Protein AF-A0A199VIL8-F1 (afdb_monomer_lite)

InterPro domains:
  IPR001047 Small ribosomal subunit protein eS8 [PTHR10394] (6-78)
  IPR022309 Ribosomal protein eS8/ribosomal biogenesis NSA2 [PF01201] (32-60)

Organism: Ananas comosus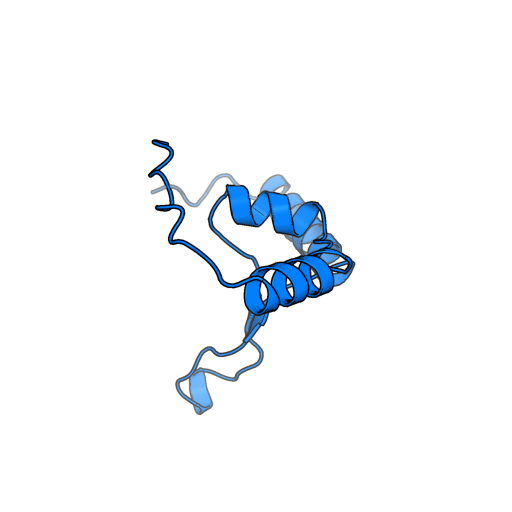 (NCBI:txid4615)

Structure (mmCIF, N/CA/C/O backbone):
data_AF-A0A199VIL8-F1
#
_entry.id   AF-A0A199VIL8-F1
#
loop_
_atom_site.group_PDB
_atom_site.id
_atom_site.type_symbol
_atom_site.label_atom_id
_atom_site.label_alt_id
_atom_site.label_comp_id
_atom_site.label_asym_id
_atom_site.label_entity_id
_atom_site.label_seq_id
_atom_site.pdbx_PDB_ins_code
_atom_site.Cartn_x
_atom_site.Cartn_y
_atom_site.Cartn_z
_atom_site.occupancy
_atom_site.B_iso_or_equiv
_atom_site.auth_seq_id
_atom_site.auth_comp_id
_atom_site.auth_asym_id
_atom_site.auth_atom_id
_atom_site.pdbx_PDB_model_num
ATOM 1 N N . ARG A 1 1 ? -21.375 -5.899 -7.394 1.00 42.88 1 ARG A N 1
ATOM 2 C CA . ARG A 1 1 ? -20.737 -6.547 -6.224 1.00 42.88 1 ARG A CA 1
ATOM 3 C C . ARG A 1 1 ? -21.670 -6.324 -5.046 1.00 42.88 1 ARG A C 1
ATOM 5 O O . ARG A 1 1 ? -21.871 -5.182 -4.657 1.00 42.88 1 ARG A O 1
ATOM 12 N N . GLU A 1 2 ? -22.346 -7.382 -4.621 1.00 41.03 2 GLU A N 1
ATOM 13 C CA . GLU A 1 2 ? -23.352 -7.375 -3.559 1.00 41.03 2 GLU A CA 1
ATOM 14 C C . GLU A 1 2 ? -22.759 -6.784 -2.271 1.00 41.03 2 GLU A C 1
ATOM 16 O O . GLU A 1 2 ? -21.679 -7.187 -1.830 1.00 41.03 2 GLU A O 1
ATOM 21 N N . LYS A 1 3 ? -23.417 -5.760 -1.713 1.00 39.47 3 LYS A N 1
ATOM 22 C CA . LYS A 1 3 ? -23.077 -5.217 -0.396 1.00 39.47 3 LYS A CA 1
ATOM 23 C C . LYS A 1 3 ? -23.501 -6.261 0.629 1.00 39.47 3 LYS A C 1
ATOM 25 O O . LYS A 1 3 ? -24.647 -6.252 1.058 1.00 39.47 3 LYS A O 1
ATOM 30 N N . VAL A 1 4 ? -22.585 -7.148 1.008 1.00 47.88 4 VAL A N 1
ATOM 31 C CA . VAL A 1 4 ? -22.775 -8.001 2.185 1.00 47.88 4 VAL A CA 1
ATOM 32 C C . VAL A 1 4 ? -22.983 -7.056 3.376 1.00 47.88 4 VAL A C 1
ATOM 34 O O . VAL A 1 4 ? -22.080 -6.256 3.658 1.00 47.88 4 VAL A O 1
ATOM 37 N N . PRO A 1 5 ? -24.154 -7.060 4.038 1.00 44.66 5 PRO A N 1
ATOM 38 C CA . PRO A 1 5 ? -24.388 -6.216 5.196 1.00 44.66 5 PRO A CA 1
ATOM 39 C C . PRO A 1 5 ? -23.394 -6.645 6.266 1.00 44.66 5 PRO A C 1
ATOM 41 O O . PRO A 1 5 ? -23.403 -7.780 6.737 1.00 44.66 5 PRO A O 1
ATOM 44 N N . ARG A 1 6 ? -22.470 -5.752 6.612 1.00 52.94 6 ARG A N 1
ATOM 45 C CA . ARG A 1 6 ? -21.598 -5.956 7.760 1.00 52.94 6 ARG A CA 1
ATOM 46 C C . ARG A 1 6 ? -22.519 -5.840 8.961 1.00 52.94 6 ARG A C 1
ATOM 48 O O . ARG A 1 6 ? -22.894 -4.719 9.282 1.00 52.94 6 ARG A O 1
ATOM 55 N N . GLU A 1 7 ? -22.940 -6.972 9.529 1.00 56.19 7 GLU A N 1
ATOM 56 C CA . GLU A 1 7 ? -23.832 -6.989 10.688 1.00 56.19 7 GLU A CA 1
ATOM 57 C C . GLU A 1 7 ? -2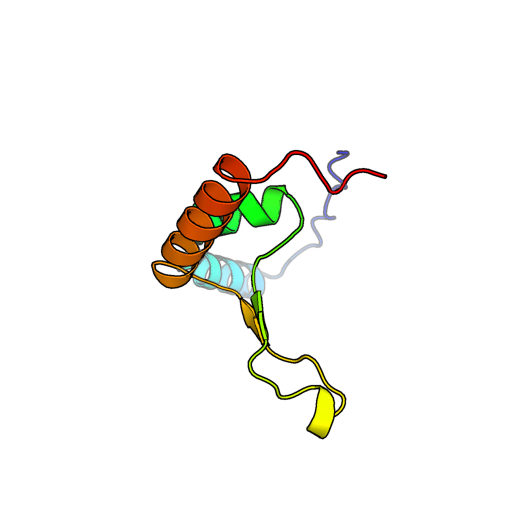3.380 -5.918 11.679 1.00 56.19 7 GLU A C 1
ATOM 59 O O . GLU A 1 7 ? -22.234 -5.919 12.150 1.00 56.19 7 GLU A O 1
ATOM 64 N N . GLU A 1 8 ? -24.257 -4.949 11.932 1.00 64.06 8 GLU A N 1
ATOM 65 C CA . GLU A 1 8 ? -24.040 -3.928 12.942 1.00 64.06 8 GLU A CA 1
ATOM 66 C C . GLU A 1 8 ? -24.192 -4.596 14.304 1.00 64.06 8 GLU A C 1
ATOM 68 O O . GLU A 1 8 ? -25.204 -4.493 14.993 1.00 64.06 8 GLU A O 1
ATOM 73 N N . SER A 1 9 ? -23.158 -5.341 14.685 1.00 75.25 9 SER A N 1
ATOM 74 C CA . SER A 1 9 ? -23.017 -5.838 16.037 1.00 75.25 9 SER A CA 1
ATOM 75 C C . SER A 1 9 ? -23.078 -4.646 16.985 1.00 75.25 9 SER A C 1
ATOM 77 O O . SER A 1 9 ? -22.464 -3.604 16.738 1.00 75.25 9 SER A O 1
ATOM 79 N N . LYS A 1 10 ? -23.852 -4.773 18.067 1.00 80.88 10 LYS A N 1
ATOM 80 C CA . LYS A 1 10 ? -23.953 -3.730 19.091 1.00 80.88 10 LYS A CA 1
ATOM 81 C C . LYS A 1 10 ? -22.551 -3.447 19.637 1.00 80.88 10 LYS A C 1
ATOM 83 O O . LYS A 1 10 ? -21.942 -4.298 20.281 1.00 80.88 10 LYS A O 1
ATOM 88 N N . LYS A 1 11 ? -22.022 -2.253 19.361 1.00 84.38 11 LYS A N 1
ATOM 89 C CA . LYS A 1 11 ? -20.703 -1.809 19.838 1.00 84.38 11 LYS A CA 1
ATOM 90 C C . LYS A 1 11 ? -20.877 -1.018 21.127 1.00 84.38 11 LYS A C 1
ATOM 92 O O . LYS A 1 11 ? -21.803 -0.225 21.251 1.00 84.38 11 LYS A O 1
ATOM 97 N N . SER A 1 12 ? -19.967 -1.204 22.078 1.00 91.44 12 SER A N 1
ATOM 98 C CA . SER A 1 12 ? -19.946 -0.386 23.292 1.00 91.44 12 SER A CA 1
ATOM 99 C C . SER A 1 12 ? -19.513 1.054 22.982 1.00 91.44 12 SER A C 1
ATOM 101 O O . SER A 1 12 ? -18.738 1.298 22.051 1.00 91.44 12 SER A O 1
ATOM 103 N N . ASN A 1 13 ? -19.950 2.014 23.803 1.00 90.38 13 ASN A N 1
ATOM 104 C CA . ASN A 1 13 ? -19.610 3.437 23.644 1.00 90.38 13 ASN A CA 1
ATOM 105 C C . ASN A 1 13 ? -18.093 3.693 23.600 1.00 90.38 13 ASN A C 1
ATOM 107 O O . ASN A 1 13 ? -17.616 4.572 22.885 1.00 90.38 13 ASN A O 1
ATOM 111 N N . HIS A 1 14 ? -17.309 2.882 24.314 1.00 92.19 14 HIS A N 1
ATOM 112 C CA . HIS A 1 14 ? -15.852 2.970 24.285 1.00 92.19 14 HIS A CA 1
ATOM 113 C C . HIS A 1 14 ? -15.265 2.569 22.917 1.00 92.19 14 HIS A C 1
ATOM 115 O O . HIS A 1 14 ? -14.314 3.189 22.437 1.00 92.19 14 HIS A O 1
ATOM 121 N N . VAL A 1 15 ? -15.842 1.558 22.255 1.00 91.69 15 VAL A N 1
ATOM 122 C CA . VAL A 1 15 ? -15.429 1.133 20.908 1.00 91.69 15 VAL A CA 1
ATOM 123 C C . VAL A 1 15 ? -15.783 2.195 19.872 1.00 91.69 15 VAL A C 1
ATOM 125 O O . VAL A 1 15 ? -14.941 2.502 19.031 1.00 91.69 15 VAL A O 1
ATOM 128 N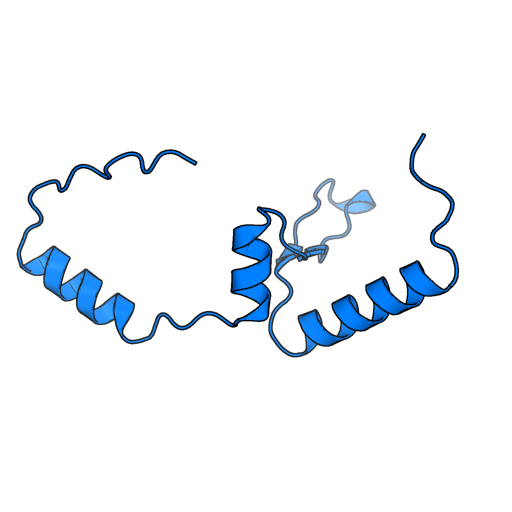 N . LEU A 1 16 ? -16.973 2.798 19.958 1.00 89.81 16 LEU A N 1
ATOM 129 C CA . LEU A 1 16 ? -17.386 3.886 19.062 1.00 89.81 16 LEU A CA 1
ATOM 130 C C . LEU A 1 16 ? -16.416 5.068 19.146 1.00 89.81 16 LEU A C 1
ATOM 132 O O . LEU A 1 16 ? -15.828 5.455 18.138 1.00 89.81 16 LEU A O 1
ATOM 136 N N . ARG A 1 17 ? -16.110 5.524 20.365 1.00 91.88 17 ARG A N 1
ATOM 137 C CA . ARG A 1 17 ? -15.145 6.607 20.598 1.00 91.88 17 ARG A CA 1
ATOM 138 C C . ARG A 1 17 ? -13.744 6.279 20.068 1.00 91.88 17 ARG A C 1
ATOM 140 O O . ARG A 1 17 ? -13.035 7.153 19.575 1.00 91.88 17 ARG A O 1
ATOM 147 N N . LYS A 1 18 ? -13.320 5.013 20.160 1.00 92.69 18 LYS A N 1
ATOM 148 C CA . LYS A 1 18 ? -12.035 4.543 19.614 1.00 92.69 18 LYS A CA 1
ATOM 149 C C . LYS A 1 18 ? -12.028 4.550 18.083 1.00 92.69 18 LYS A C 1
ATOM 151 O O . LYS A 1 18 ? -11.006 4.882 17.487 1.00 92.69 18 LYS A O 1
ATOM 156 N N . LEU A 1 19 ? -13.139 4.172 17.453 1.00 89.88 19 LEU A N 1
ATOM 157 C CA . LEU A 1 19 ? -13.291 4.192 15.999 1.00 89.88 19 LEU A CA 1
ATOM 158 C C . LEU A 1 19 ? -13.328 5.621 15.461 1.00 89.88 19 LEU A C 1
ATOM 160 O O . LEU A 1 19 ? -12.660 5.886 14.468 1.00 89.88 19 LEU A O 1
ATOM 164 N N . GLU A 1 20 ? -14.039 6.533 16.119 1.00 89.44 20 GLU A N 1
ATOM 165 C CA . GLU A 1 20 ? -14.069 7.955 15.751 1.00 89.44 20 GLU A CA 1
ATOM 166 C C . GLU A 1 20 ? -12.670 8.570 15.800 1.00 89.44 20 GLU A C 1
ATOM 168 O O . GLU A 1 20 ? -12.210 9.134 14.810 1.00 89.44 20 GLU A O 1
ATOM 173 N N . LYS A 1 21 ? -11.932 8.362 16.900 1.00 92.19 21 LYS A N 1
ATOM 174 C CA . LYS A 1 21 ? -10.542 8.833 17.019 1.00 92.19 21 LYS A CA 1
ATOM 175 C C . LYS A 1 21 ? -9.630 8.288 15.914 1.00 92.19 21 LYS A C 1
ATOM 177 O O . LYS A 1 21 ? -8.761 9.002 15.434 1.00 92.19 21 LYS A O 1
ATOM 182 N N . ARG A 1 22 ? -9.814 7.029 15.496 1.00 90.69 22 ARG A N 1
ATOM 183 C CA . ARG A 1 22 ? -9.030 6.414 14.407 1.00 90.69 22 ARG A CA 1
ATOM 184 C C . ARG A 1 22 ? -9.417 6.931 13.023 1.00 90.69 22 ARG A C 1
ATOM 186 O O . ARG A 1 22 ? -8.579 6.913 12.131 1.00 90.69 22 ARG A O 1
ATOM 193 N N . GLN A 1 23 ? -10.667 7.350 12.831 1.00 88.25 23 GLN A N 1
ATOM 194 C CA . GLN A 1 23 ? -11.151 7.857 11.545 1.00 88.25 23 GLN A CA 1
ATOM 195 C C . GLN A 1 23 ? -10.620 9.256 11.232 1.00 88.25 23 GLN A C 1
ATOM 197 O O . GLN A 1 23 ? -10.359 9.540 10.070 1.00 88.25 23 GLN A O 1
ATOM 202 N N . GLN A 1 24 ? -10.394 10.092 12.250 1.00 87.81 24 GLN A N 1
ATOM 203 C CA . GLN A 1 24 ? -9.963 11.487 12.075 1.00 87.81 24 GLN A CA 1
ATOM 204 C C . GLN A 1 24 ? -8.667 11.648 11.259 1.00 87.81 24 GLN A C 1
ATOM 206 O O . GLN A 1 24 ? -8.540 12.614 10.518 1.00 87.81 24 GLN A O 1
ATOM 211 N N . GLY A 1 25 ? -7.723 10.706 11.363 1.00 83.31 25 GLY A N 1
ATOM 212 C CA . GLY A 1 25 ? -6.457 10.724 10.613 1.00 83.31 25 GLY A CA 1
ATOM 213 C C . GLY A 1 25 ? -6.383 9.711 9.469 1.00 83.31 25 GLY A C 1
ATOM 214 O O . GLY A 1 25 ? -5.305 9.479 8.932 1.00 83.31 25 GLY A O 1
ATOM 215 N N . ARG A 1 26 ? -7.493 9.044 9.127 1.00 84.12 26 ARG A N 1
ATOM 216 C CA . ARG A 1 26 ? -7.512 7.978 8.117 1.00 84.12 26 ARG A CA 1
ATOM 217 C C . ARG A 1 26 ? -7.738 8.564 6.724 1.00 84.12 26 ARG A C 1
ATOM 219 O O . ARG A 1 26 ? -8.778 8.328 6.112 1.00 84.12 26 ARG A O 1
ATOM 226 N N . THR A 1 27 ? -6.765 9.312 6.227 1.00 83.19 27 THR A N 1
ATOM 227 C CA . THR A 1 27 ? -6.712 9.727 4.823 1.00 83.19 27 THR A CA 1
ATOM 228 C C . THR A 1 27 ? -5.814 8.763 4.050 1.00 83.19 27 THR A C 1
ATOM 230 O O . THR A 1 27 ? -4.740 8.389 4.517 1.00 83.19 27 THR A O 1
ATOM 233 N N . LEU A 1 28 ? -6.284 8.298 2.893 1.00 83.25 28 LEU A N 1
ATOM 234 C CA . LEU A 1 28 ? -5.498 7.488 1.961 1.00 83.25 28 LEU A CA 1
ATOM 235 C C . LEU A 1 28 ? -5.166 8.341 0.738 1.00 83.25 28 LEU A C 1
ATOM 237 O O . LEU A 1 28 ? -5.953 9.209 0.364 1.00 83.25 28 LEU A O 1
ATOM 241 N N . ASP A 1 29 ? -4.010 8.095 0.125 1.00 86.50 29 ASP A N 1
ATOM 242 C CA . ASP A 1 29 ? -3.670 8.742 -1.139 1.00 86.50 29 ASP A CA 1
ATOM 243 C C . ASP A 1 29 ? -4.633 8.274 -2.252 1.00 86.50 29 ASP A C 1
ATOM 245 O O . ASP A 1 29 ? -4.880 7.065 -2.360 1.00 86.50 29 ASP A O 1
ATOM 249 N N . PRO A 1 30 ? -5.156 9.182 -3.099 1.00 88.88 30 PRO A N 1
ATOM 250 C CA . PRO A 1 30 ? -6.107 8.825 -4.151 1.00 88.88 30 PRO A CA 1
ATOM 251 C C . PRO A 1 30 ? -5.603 7.741 -5.114 1.00 88.88 30 PRO A C 1
ATOM 253 O O . PRO A 1 30 ? -6.381 6.888 -5.540 1.00 88.88 30 PRO A O 1
ATOM 256 N N . HIS A 1 31 ? -4.303 7.715 -5.431 1.00 86.06 31 HIS A N 1
ATOM 257 C CA . HIS A 1 31 ? -3.740 6.707 -6.338 1.00 86.06 31 HIS A CA 1
ATOM 258 C C . HIS A 1 31 ? -3.719 5.315 -5.701 1.00 86.06 31 HIS A C 1
ATOM 260 O O . HIS A 1 31 ? -3.846 4.302 -6.392 1.00 86.06 31 HIS A O 1
ATOM 266 N N . ILE A 1 32 ? -3.558 5.248 -4.379 1.00 88.88 32 ILE A N 1
ATOM 267 C CA . ILE A 1 32 ? -3.634 3.992 -3.632 1.00 88.88 32 ILE A CA 1
ATOM 268 C C . ILE A 1 32 ? -5.096 3.526 -3.560 1.00 88.88 32 ILE A C 1
ATOM 270 O O . ILE A 1 32 ? -5.374 2.336 -3.719 1.00 88.88 32 ILE A O 1
ATOM 274 N N . GLU A 1 33 ? -6.046 4.445 -3.367 1.00 88.88 33 GLU A N 1
ATOM 275 C CA . GLU A 1 33 ? -7.480 4.131 -3.354 1.00 88.88 33 GLU A CA 1
ATOM 276 C C . GLU A 1 33 ? -7.962 3.542 -4.692 1.00 88.88 33 GLU A C 1
ATOM 278 O O . GLU A 1 33 ? -8.681 2.538 -4.702 1.00 88.88 33 GLU A O 1
ATOM 283 N N . GLU A 1 34 ? -7.492 4.081 -5.821 1.00 88.75 34 GLU A N 1
ATOM 284 C CA . GLU A 1 34 ? -7.765 3.527 -7.154 1.00 88.75 34 GLU A CA 1
ATOM 285 C C . GLU A 1 34 ? -7.293 2.064 -7.276 1.00 88.75 34 GLU A C 1
ATOM 287 O O . GLU A 1 34 ? -8.032 1.188 -7.742 1.00 88.75 34 GLU A O 1
ATOM 292 N N . GLN A 1 35 ? -6.085 1.759 -6.788 1.00 90.75 35 GLN A N 1
ATOM 293 C CA . GLN A 1 35 ? -5.541 0.397 -6.802 1.00 90.75 35 GLN A CA 1
ATOM 294 C C . GLN A 1 35 ? -6.309 -0.560 -5.886 1.00 90.75 35 GLN A C 1
ATOM 296 O O . GLN A 1 35 ? -6.506 -1.728 -6.241 1.00 90.75 35 GLN A O 1
ATOM 301 N N . PHE A 1 36 ? -6.802 -0.078 -4.739 1.00 90.50 36 PHE A N 1
ATOM 302 C CA . PHE A 1 36 ? -7.708 -0.852 -3.889 1.00 90.50 36 PHE A CA 1
ATOM 303 C C . PHE A 1 36 ? -9.012 -1.201 -4.616 1.00 90.50 36 PHE A C 1
ATOM 305 O O . PHE A 1 36 ? -9.503 -2.324 -4.470 1.00 90.50 36 PHE A O 1
ATOM 312 N N . GLY A 1 37 ? -9.536 -0.294 -5.448 1.00 89.94 37 GLY A N 1
ATOM 313 C CA . GLY A 1 37 ? -10.667 -0.572 -6.336 1.00 89.94 37 GLY A CA 1
ATOM 314 C C . GLY A 1 37 ? -10.375 -1.700 -7.332 1.00 89.94 37 GLY A C 1
ATOM 315 O O . GLY A 1 37 ? -11.221 -2.568 -7.554 1.00 89.94 37 GLY A O 1
ATOM 316 N N . GLY A 1 38 ? -9.153 -1.734 -7.872 1.00 88.88 38 GLY A N 1
ATOM 317 C CA . GLY A 1 38 ? -8.678 -2.776 -8.788 1.00 88.88 38 GLY A CA 1
ATOM 318 C C . GLY A 1 38 ? -8.280 -4.107 -8.133 1.00 88.88 38 GLY A C 1
ATOM 319 O O . GLY A 1 38 ? -8.061 -5.087 -8.847 1.00 88.88 38 GLY A O 1
ATOM 320 N N . GLY A 1 39 ? -8.159 -4.164 -6.801 1.00 92.38 39 GLY A N 1
ATOM 321 C CA . GLY A 1 39 ? -7.765 -5.364 -6.051 1.00 92.38 39 GLY A CA 1
ATOM 322 C C . GLY A 1 39 ? -6.312 -5.812 -6.256 1.00 92.38 39 GLY A C 1
ATOM 323 O O . GLY A 1 39 ? -5.950 -6.914 -5.848 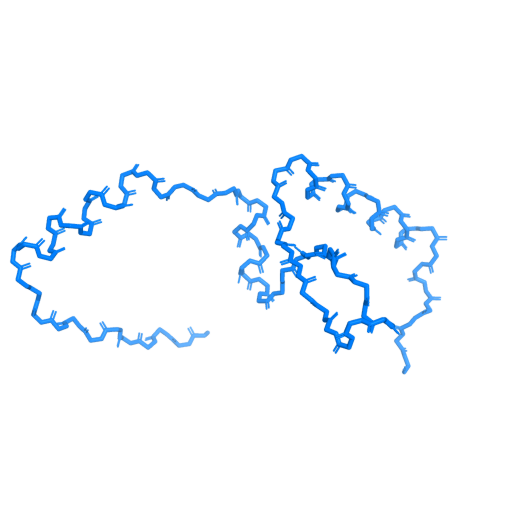1.00 92.38 39 GLY A O 1
ATOM 324 N N . ARG A 1 40 ? -5.477 -4.984 -6.895 1.00 92.00 40 ARG A N 1
ATOM 325 C CA . ARG A 1 40 ? -4.054 -5.247 -7.150 1.00 92.00 40 ARG A CA 1
ATOM 326 C C . ARG A 1 40 ? -3.245 -4.016 -6.774 1.00 92.00 40 ARG A C 1
ATOM 328 O O . ARG A 1 40 ? -3.495 -2.945 -7.315 1.00 92.00 40 ARG A O 1
ATOM 335 N N . LEU A 1 41 ? -2.273 -4.196 -5.886 1.00 93.31 41 LEU A N 1
ATOM 336 C CA . LEU A 1 41 ? -1.389 -3.136 -5.405 1.00 93.31 41 LEU A CA 1
ATOM 337 C C . LEU A 1 41 ? 0.001 -3.292 -6.019 1.00 93.31 41 LEU A C 1
ATOM 339 O O . LEU A 1 41 ? 0.490 -4.412 -6.189 1.00 93.31 41 LEU A O 1
ATOM 343 N N . LEU A 1 42 ? 0.643 -2.170 -6.331 1.00 92.69 42 LEU A N 1
ATOM 344 C CA . LEU A 1 42 ? 2.049 -2.157 -6.719 1.00 92.69 42 LEU A CA 1
ATOM 345 C C . LEU A 1 42 ? 2.937 -2.147 -5.467 1.00 92.69 42 LEU A C 1
ATOM 347 O O . LEU A 1 42 ? 2.739 -1.346 -4.555 1.00 92.69 42 LEU A O 1
ATOM 351 N N . ALA A 1 43 ? 3.932 -3.031 -5.437 1.00 95.50 43 ALA A N 1
ATOM 352 C CA . ALA A 1 43 ? 4.852 -3.189 -4.316 1.00 95.50 43 ALA A CA 1
ATOM 353 C C . ALA A 1 43 ? 6.293 -3.381 -4.806 1.00 95.50 43 ALA A C 1
ATOM 355 O O . ALA A 1 43 ? 6.526 -3.904 -5.899 1.00 95.50 43 ALA A O 1
ATOM 356 N N . CYS A 1 44 ? 7.253 -2.971 -3.981 1.00 95.12 44 CYS A N 1
ATOM 357 C CA . CYS A 1 44 ? 8.677 -3.199 -4.190 1.00 95.12 44 CYS A CA 1
ATOM 358 C C . CYS A 1 44 ? 9.137 -4.4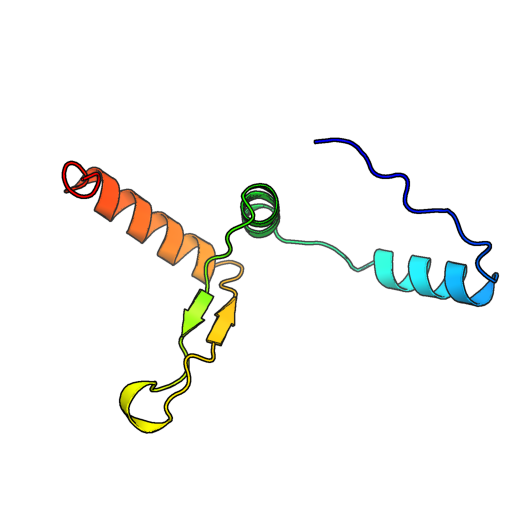04 -3.365 1.00 95.12 44 CYS A C 1
ATOM 360 O O . CYS A 1 44 ? 8.899 -4.457 -2.158 1.00 95.12 44 CYS A O 1
ATOM 362 N N . ILE A 1 45 ? 9.821 -5.358 -4.003 1.00 95.75 45 ILE A N 1
ATOM 363 C CA . ILE A 1 45 ? 10.481 -6.467 -3.306 1.00 95.75 45 ILE A CA 1
ATOM 364 C C . ILE A 1 45 ? 11.800 -5.935 -2.742 1.00 95.75 45 ILE A C 1
ATOM 366 O O . ILE A 1 45 ? 12.711 -5.604 -3.498 1.00 95.75 45 ILE A O 1
ATOM 370 N N . SER A 1 46 ? 11.900 -5.853 -1.416 1.00 94.88 46 SER A N 1
ATOM 371 C CA . SER A 1 46 ? 13.105 -5.383 -0.714 1.00 94.88 46 SER A CA 1
ATOM 372 C C . SER A 1 46 ? 14.045 -6.525 -0.315 1.00 94.88 46 SER A C 1
ATOM 374 O O . SER A 1 46 ? 15.206 -6.302 0.027 1.00 94.88 46 SER A O 1
ATOM 376 N N . SER A 1 47 ? 13.551 -7.759 -0.364 1.00 94.88 47 SER A N 1
ATOM 377 C CA . SER A 1 47 ? 14.308 -8.976 -0.078 1.00 94.88 47 SER A CA 1
ATOM 378 C C . SER A 1 47 ? 15.120 -9.474 -1.285 1.00 94.88 47 SER A C 1
ATOM 380 O O . SER A 1 47 ? 14.927 -9.050 -2.425 1.00 94.88 47 SER A O 1
ATOM 382 N N . ARG A 1 48 ? 16.059 -10.398 -1.031 1.00 94.00 48 ARG A N 1
ATOM 383 C CA . ARG A 1 48 ? 16.867 -11.079 -2.060 1.00 94.00 48 ARG A CA 1
ATOM 384 C C . ARG A 1 48 ? 16.427 -12.543 -2.178 1.00 94.00 48 ARG A C 1
ATOM 386 O O . ARG A 1 48 ? 17.097 -13.412 -1.615 1.00 94.00 48 ARG A O 1
ATOM 393 N N . PRO A 1 49 ? 15.336 -12.840 -2.906 1.00 95.44 49 PRO A N 1
ATOM 394 C CA . PRO A 1 49 ? 14.686 -14.153 -2.890 1.00 95.44 49 PRO A CA 1
ATOM 395 C C . PRO A 1 49 ? 15.611 -15.311 -3.267 1.00 95.44 49 PRO A C 1
ATOM 397 O O . PRO A 1 49 ? 15.486 -16.388 -2.699 1.00 95.44 49 PRO A O 1
ATOM 400 N N . GLY A 1 50 ? 16.593 -15.090 -4.147 1.00 95.81 50 GLY A N 1
ATOM 401 C CA . GLY A 1 50 ? 17.573 -16.122 -4.510 1.00 95.81 50 GLY A CA 1
ATOM 402 C C . GLY A 1 50 ? 18.538 -16.527 -3.387 1.00 95.81 50 GLY A C 1
ATOM 403 O O . GLY A 1 50 ? 19.218 -17.532 -3.520 1.00 95.81 50 GLY A O 1
ATOM 404 N N . GLN A 1 51 ? 18.620 -15.753 -2.303 1.00 95.62 51 GLN A N 1
ATOM 405 C CA . GLN A 1 51 ? 19.463 -16.047 -1.139 1.00 95.62 51 GLN A CA 1
ATOM 406 C C . GLN A 1 51 ? 18.615 -16.413 0.081 1.00 95.62 51 GLN A C 1
ATOM 408 O O . GLN A 1 51 ? 18.904 -17.384 0.768 1.00 95.62 51 GLN A O 1
ATOM 413 N N . CYS A 1 52 ? 17.557 -15.640 0.351 1.00 91.31 52 CYS A N 1
ATOM 414 C CA . CYS A 1 52 ? 16.716 -15.832 1.533 1.00 91.31 52 CYS A CA 1
ATOM 415 C C . CYS A 1 52 ? 15.485 -16.723 1.300 1.00 91.31 52 CYS A C 1
ATOM 417 O O . CYS A 1 52 ? 14.789 -17.035 2.262 1.00 91.31 52 CYS A O 1
ATOM 419 N N . GLY A 1 53 ? 15.168 -17.094 0.053 1.00 95.44 53 GLY A N 1
ATOM 420 C CA . GLY A 1 53 ? 13.985 -17.895 -0.292 1.00 95.44 53 GLY A CA 1
ATOM 421 C C . GLY A 1 53 ? 12.646 -17.176 -0.090 1.00 95.44 53 GLY A C 1
ATOM 422 O O . GLY A 1 53 ? 11.594 -17.805 -0.159 1.00 95.44 53 GLY A O 1
ATOM 423 N N . ARG A 1 54 ? 12.667 -15.866 0.183 1.00 95.75 54 ARG A N 1
ATOM 424 C CA . ARG A 1 54 ? 11.484 -15.059 0.505 1.00 95.75 54 ARG A CA 1
ATOM 425 C C . ARG A 1 54 ? 11.395 -13.826 -0.388 1.00 95.75 54 ARG A C 1
ATOM 427 O O . ARG A 1 54 ? 12.420 -13.255 -0.747 1.00 95.75 54 ARG A O 1
ATOM 434 N N . ALA A 1 55 ? 10.169 -13.420 -0.712 1.00 95.44 55 ALA A N 1
ATOM 435 C CA . ALA A 1 55 ? 9.854 -12.244 -1.527 1.00 95.44 55 ALA A CA 1
ATOM 436 C C . ALA A 1 55 ? 9.099 -11.186 -0.702 1.00 95.44 55 ALA A C 1
ATOM 438 O O . ALA A 1 55 ? 8.030 -10.716 -1.083 1.00 95.44 55 ALA A O 1
ATOM 439 N N . ASP A 1 56 ? 9.648 -10.841 0.462 1.00 96.00 56 ASP A N 1
ATOM 440 C CA . ASP A 1 56 ? 9.119 -9.770 1.304 1.00 96.00 56 ASP A CA 1
ATOM 441 C C . ASP A 1 56 ? 9.422 -8.389 0.691 1.00 96.00 56 ASP A C 1
ATOM 443 O O . ASP A 1 56 ? 10.416 -8.208 -0.030 1.00 96.00 56 ASP A O 1
ATOM 447 N N . GLY A 1 57 ? 8.558 -7.417 0.985 1.00 95.88 57 GLY A N 1
ATOM 448 C CA . GLY A 1 57 ? 8.561 -6.097 0.364 1.00 95.88 57 GLY A CA 1
ATOM 449 C C . GLY A 1 57 ? 7.619 -5.104 1.040 1.00 95.88 57 GLY A C 1
ATOM 450 O O . GLY A 1 57 ? 7.057 -5.386 2.098 1.00 95.88 57 GLY A O 1
ATOM 451 N N . TYR A 1 58 ? 7.443 -3.942 0.413 1.00 95.56 58 TYR A N 1
ATOM 452 C CA . TYR A 1 58 ? 6.554 -2.873 0.876 1.00 95.56 58 TYR A CA 1
ATOM 453 C C . TYR A 1 58 ? 5.720 -2.293 -0.278 1.00 95.56 58 TYR A C 1
ATOM 455 O O . TYR A 1 58 ? 6.089 -2.417 -1.447 1.00 95.56 58 TYR A O 1
ATOM 463 N N . ILE A 1 59 ? 4.573 -1.689 0.049 1.00 94.25 59 ILE A N 1
ATOM 464 C CA . ILE A 1 59 ? 3.660 -1.069 -0.925 1.00 94.25 59 ILE A CA 1
ATOM 465 C C . ILE A 1 59 ? 4.245 0.265 -1.392 1.00 94.25 59 ILE A C 1
ATOM 467 O O . ILE A 1 59 ? 4.785 1.019 -0.588 1.00 94.25 59 ILE A O 1
ATOM 471 N N . LEU A 1 60 ? 4.135 0.558 -2.688 1.00 93.69 60 LEU A N 1
ATOM 472 C CA . LEU A 1 60 ? 4.561 1.845 -3.229 1.00 93.69 60 LEU A CA 1
ATOM 473 C C . LEU A 1 60 ? 3.551 2.938 -2.864 1.00 93.69 60 LEU A C 1
ATOM 475 O O . LEU A 1 60 ? 2.365 2.810 -3.167 1.00 93.69 60 LEU A O 1
ATOM 479 N N . GLU A 1 61 ? 4.033 4.039 -2.289 1.00 90.88 61 GLU A N 1
ATOM 480 C CA . GLU A 1 61 ? 3.198 5.164 -1.856 1.00 90.88 61 GLU A CA 1
ATOM 481 C C . GLU A 1 61 ? 3.729 6.508 -2.389 1.00 90.88 61 GLU A C 1
ATOM 483 O O . GLU A 1 61 ? 4.905 6.651 -2.745 1.00 90.88 61 GLU A O 1
ATOM 488 N N . GLY A 1 62 ? 2.847 7.511 -2.467 1.00 90.50 62 GLY A N 1
ATOM 489 C CA . GLY A 1 62 ? 3.184 8.892 -2.826 1.00 90.50 62 GLY A CA 1
ATOM 490 C C . GLY A 1 62 ? 4.039 9.034 -4.095 1.00 90.50 62 GLY A C 1
ATOM 491 O O . GLY A 1 62 ? 3.736 8.474 -5.149 1.00 90.50 62 GLY A O 1
ATOM 492 N N . LYS A 1 63 ? 5.151 9.778 -3.990 1.00 92.19 63 LYS A N 1
ATOM 493 C CA . LYS A 1 63 ? 6.040 10.095 -5.128 1.00 92.19 63 LYS A CA 1
ATOM 494 C C . LYS A 1 63 ? 6.654 8.858 -5.786 1.00 92.19 63 LYS A C 1
ATOM 496 O O . LYS A 1 63 ? 6.898 8.862 -6.993 1.00 92.19 63 LYS A O 1
ATOM 501 N N . GLU A 1 64 ? 6.934 7.817 -5.004 1.00 92.19 64 GLU A N 1
ATOM 502 C CA . GLU A 1 64 ? 7.511 6.578 -5.527 1.00 92.19 64 GLU A CA 1
ATOM 503 C C . GLU A 1 64 ? 6.499 5.864 -6.430 1.00 92.19 64 GLU A C 1
ATOM 505 O O . GLU A 1 64 ? 6.832 5.441 -7.542 1.00 92.19 64 GLU A O 1
ATOM 510 N N . LEU A 1 65 ? 5.236 5.822 -6.000 1.00 92.06 65 LEU A N 1
ATOM 511 C CA . LEU A 1 65 ? 4.156 5.241 -6.783 1.00 92.06 65 LEU A CA 1
ATOM 512 C C . LEU A 1 65 ? 3.936 5.987 -8.104 1.00 92.06 65 LEU A C 1
ATOM 514 O O . LEU A 1 65 ? 3.829 5.357 -9.162 1.00 92.06 65 LEU A O 1
ATOM 518 N N . GLU A 1 66 ? 3.925 7.320 -8.073 1.00 91.44 66 GLU A N 1
ATOM 519 C CA . GLU A 1 66 ? 3.791 8.141 -9.280 1.00 91.44 66 GLU A CA 1
ATOM 520 C C . GLU A 1 66 ? 4.923 7.886 -10.284 1.00 91.44 66 GLU A C 1
ATOM 522 O O . GLU A 1 66 ? 4.688 7.763 -11.493 1.00 91.44 66 GLU A O 1
ATOM 527 N N . PHE A 1 67 ? 6.162 7.796 -9.793 1.00 93.38 67 PHE A N 1
ATOM 528 C CA . PHE A 1 67 ? 7.339 7.571 -10.624 1.00 93.38 67 PHE A CA 1
ATOM 529 C C . PHE A 1 67 ? 7.249 6.241 -11.380 1.00 93.38 67 PHE A C 1
ATOM 531 O O . PHE A 1 67 ? 7.409 6.201 -12.608 1.00 93.38 67 PHE A O 1
ATOM 538 N N . TYR A 1 68 ? 6.950 5.151 -10.669 1.00 91.88 68 TYR A N 1
ATOM 539 C CA . TYR A 1 68 ? 6.850 3.830 -11.285 1.00 91.88 68 TYR A CA 1
ATOM 540 C C . TYR A 1 68 ? 5.620 3.696 -12.181 1.00 91.88 68 TYR A C 1
ATOM 542 O O . TYR A 1 68 ? 5.729 3.112 -13.261 1.00 91.88 68 TYR A O 1
ATOM 550 N N . THR A 1 69 ? 4.492 4.309 -11.820 1.00 90.31 69 THR A N 1
ATOM 551 C CA . THR A 1 69 ? 3.284 4.324 -12.659 1.00 90.31 69 THR A CA 1
ATOM 552 C C . THR A 1 69 ? 3.564 4.972 -14.016 1.00 90.31 69 THR A C 1
ATOM 554 O O . THR A 1 69 ? 3.309 4.365 -15.061 1.00 90.31 69 THR A O 1
ATOM 557 N N . LYS A 1 70 ? 4.205 6.151 -14.028 1.00 91.44 70 LYS A N 1
ATOM 558 C CA . LYS A 1 70 ? 4.628 6.829 -15.267 1.00 91.44 70 LYS A CA 1
ATOM 559 C C . LYS A 1 70 ? 5.583 5.961 -16.090 1.00 91.44 70 LYS A C 1
ATOM 561 O O . LYS A 1 70 ? 5.467 5.888 -17.315 1.00 91.44 70 LYS A O 1
ATOM 566 N N . LYS A 1 71 ? 6.527 5.273 -15.442 1.00 91.62 71 LYS A N 1
ATOM 567 C CA . LYS A 1 71 ? 7.495 4.395 -16.122 1.00 91.62 71 LYS A CA 1
ATOM 568 C C . LYS A 1 71 ? 6.818 3.183 -16.773 1.00 91.62 71 LYS A C 1
ATOM 570 O O . LYS A 1 71 ? 7.137 2.858 -17.919 1.00 91.62 71 LYS A O 1
ATOM 575 N N . ILE A 1 72 ? 5.865 2.554 -16.085 1.00 89.88 72 ILE A N 1
ATOM 576 C CA . ILE A 1 72 ? 5.090 1.413 -16.597 1.00 89.88 72 ILE A CA 1
ATOM 577 C C . ILE A 1 72 ? 4.241 1.837 -17.801 1.00 89.88 72 ILE A C 1
ATOM 579 O O . ILE A 1 72 ? 4.278 1.172 -18.836 1.00 89.88 72 ILE A O 1
ATOM 583 N N . GLN A 1 73 ? 3.541 2.971 -17.712 1.00 88.69 73 GLN A N 1
ATOM 584 C CA . GLN A 1 73 ? 2.734 3.502 -18.817 1.00 88.69 73 GLN A CA 1
ATOM 585 C C . GLN A 1 73 ? 3.587 3.805 -20.058 1.00 88.69 73 GLN A C 1
ATOM 587 O O . GLN A 1 73 ? 3.249 3.378 -21.163 1.00 88.69 73 GLN A O 1
ATOM 592 N N . ARG A 1 74 ? 4.745 4.460 -19.884 1.00 90.81 74 ARG A N 1
ATOM 593 C CA . ARG A 1 74 ? 5.690 4.730 -20.985 1.00 90.81 74 ARG A CA 1
ATOM 594 C C . ARG A 1 74 ? 6.220 3.449 -21.628 1.00 90.81 74 ARG A C 1
ATOM 596 O O . ARG A 1 74 ? 6.365 3.404 -22.848 1.00 90.81 74 ARG A O 1
ATOM 603 N N . LYS A 1 75 ? 6.505 2.413 -20.830 1.00 89.56 75 LYS A N 1
ATOM 604 C CA . LYS A 1 75 ? 6.932 1.101 -21.340 1.00 89.56 75 LYS A CA 1
ATOM 605 C C . LYS A 1 75 ? 5.815 0.433 -22.144 1.00 89.56 75 LYS A C 1
ATOM 607 O O . LYS A 1 75 ? 6.079 -0.063 -23.235 1.00 89.56 75 LYS A O 1
ATOM 612 N N . LYS A 1 76 ? 4.573 0.482 -21.653 1.00 82.19 76 LYS A N 1
ATOM 613 C CA . LYS A 1 76 ? 3.405 -0.055 -22.364 1.00 82.19 76 LYS A CA 1
ATOM 614 C C . LYS A 1 76 ? 3.197 0.640 -23.717 1.00 82.19 76 LYS A C 1
ATOM 616 O O . LYS A 1 76 ? 2.972 -0.041 -24.709 1.00 82.19 76 LYS A O 1
ATOM 621 N N . GLY A 1 77 ? 3.366 1.963 -23.781 1.00 69.69 77 GLY A N 1
ATOM 622 C CA . GLY A 1 77 ? 3.240 2.739 -25.022 1.00 69.69 77 GLY A CA 1
ATOM 623 C C . GLY A 1 77 ? 4.366 2.538 -26.048 1.00 69.69 77 GLY A C 1
ATOM 624 O O . GLY A 1 77 ? 4.167 2.846 -27.216 1.00 69.69 77 GLY A O 1
ATOM 625 N N . LYS A 1 78 ? 5.537 2.020 -25.647 1.00 60.00 78 LYS A N 1
ATOM 626 C CA . LYS A 1 78 ? 6.690 1.797 -26.544 1.00 60.00 78 LYS A CA 1
ATOM 627 C C . LYS A 1 78 ? 6.896 0.342 -26.988 1.00 60.00 78 LYS A C 1
ATOM 629 O O . LYS A 1 78 ? 7.767 0.104 -27.814 1.00 60.00 78 LYS A O 1
ATOM 634 N N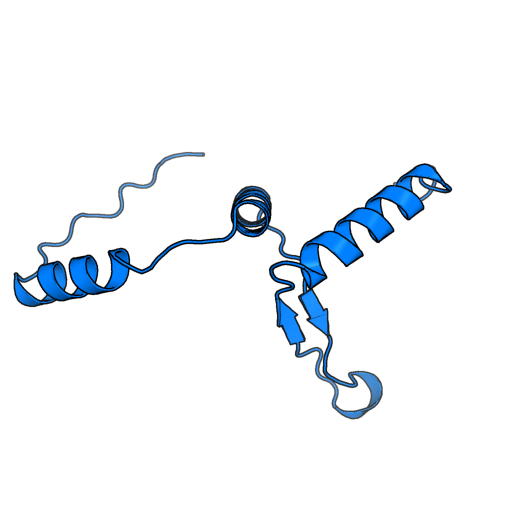 . GLY A 1 79 ? 6.130 -0.622 -26.472 1.00 56.22 79 GLY A N 1
ATOM 635 C CA . GLY A 1 79 ? 6.330 -2.040 -26.818 1.00 56.22 79 GLY A CA 1
ATOM 636 C C . GLY A 1 79 ? 5.214 -2.999 -26.400 1.00 56.22 79 GLY A C 1
ATOM 637 O O . GLY A 1 79 ? 5.470 -4.180 -26.212 1.00 56.22 79 GLY A O 1
ATOM 638 N N . GLY A 1 80 ? 3.989 -2.509 -26.193 1.00 46.28 80 GLY A N 1
ATOM 639 C CA . GLY A 1 80 ? 2.879 -3.281 -25.630 1.00 46.28 80 GLY A CA 1
ATOM 640 C C . GLY A 1 80 ? 1.921 -3.907 -26.647 1.00 46.28 80 GLY A C 1
ATOM 641 O O . GLY A 1 80 ? 0.716 -3.791 -26.458 1.00 46.28 80 GLY A O 1
ATOM 642 N N . ALA A 1 81 ? 2.432 -4.564 -27.686 1.00 43.75 81 ALA A N 1
ATOM 643 C CA . ALA A 1 81 ? 1.708 -5.595 -28.433 1.00 43.75 81 ALA A CA 1
ATOM 644 C C . ALA A 1 81 ? 2.535 -6.884 -28.327 1.00 43.75 81 ALA A C 1
ATOM 646 O O . ALA A 1 81 ? 3.413 -7.129 -29.145 1.00 43.75 81 ALA A O 1
ATOM 647 N N . GLY A 1 82 ? 2.344 -7.651 -27.252 1.00 44.38 82 GLY A N 1
ATOM 648 C CA . GLY A 1 82 ? 3.122 -8.874 -27.030 1.00 44.38 82 GLY A CA 1
ATOM 649 C C . GLY A 1 82 ? 3.182 -9.310 -25.572 1.00 44.38 82 GLY A C 1
ATOM 650 O O . GLY A 1 82 ? 4.239 -9.234 -24.962 1.00 44.38 82 GLY A O 1
ATOM 651 N N . ALA A 1 83 ? 2.037 -9.697 -25.009 1.00 41.09 83 ALA A N 1
ATOM 652 C CA . ALA A 1 83 ? 1.915 -10.610 -23.861 1.00 41.09 83 ALA A CA 1
ATOM 653 C C . ALA A 1 83 ? 0.419 -10.805 -23.550 1.00 41.09 83 ALA A C 1
ATOM 655 O O . ALA A 1 83 ? -0.085 -10.385 -22.511 1.00 41.09 83 ALA A O 1
ATOM 656 N N . ALA A 1 84 ? -0.300 -11.362 -24.519 1.00 35.34 84 ALA A N 1
ATOM 657 C CA . ALA A 1 84 ? -1.613 -11.968 -24.339 1.00 35.34 84 ALA A CA 1
ATOM 658 C C . ALA A 1 84 ? -1.669 -13.158 -25.308 1.00 35.34 84 ALA A C 1
ATOM 660 O O . ALA A 1 84 ? -2.133 -13.025 -26.437 1.00 35.34 84 ALA A O 1
ATOM 661 N N . ALA A 1 85 ? -1.062 -14.261 -24.878 1.00 31.48 85 ALA A N 1
ATOM 662 C CA . ALA A 1 85 ? -1.204 -15.618 -25.390 1.00 31.48 85 ALA A CA 1
ATOM 663 C C . ALA A 1 85 ? -1.011 -16.549 -24.189 1.00 31.48 85 ALA A C 1
ATOM 665 O O . ALA A 1 85 ? -0.085 -16.253 -23.394 1.00 31.48 85 ALA A O 1
#

Foldseek 3Di:
DDPPPPPPDDDDPVVVVVVVVVVVPPDADPVQVVVVVVVHFDWDQPDDCVVVVDRDTGTDDDPRVVVVVVVVVVVCVPDVPDDDD

pLDDT: mean 82.21, std 18.02, range [31.48, 96.0]

Secondary structure (DSSP, 8-state):
------------HHHHHHHHHHHTT----HHHHHHHHHT---EEE-S-HHHHS---EEE--HHHHHHHHHHHHHHHHHH-S----

Sequence (85 aa):
REKVPREESKKSNHVLRKLEKRQQGRTLDPHIEEQFGGGRLLACISSRPGQCGRADGYILEGKELEFYTKKIQRKKGKGGAGAAA

Radius of gyration: 19.47 Å; chains: 1; bounding box: 44×29×53 Å